Protein AF-A0A1Q8DQZ2-F1 (afdb_monomer)

pLDDT: mean 83.59, std 8.35, range [51.0, 91.56]

Nearest PDB structures (foldseek):
  8ib2-assembly1_5  TM=7.066E-01  e=3.007E+00  Sus scrofa

Secondary structure (DSSP, 8-state):
-HHHHHHH---HHHHHTS-HHHHHHHHHHHHHHH----

Foldseek 3Di:
DVLLCVQPVDDVVVVVPDDPVVVVVSNVVSVCVVPVDD

Mean predicted aligned error: 4.53 Å

Solvent-accessible surface area (backbone atoms only — not comparable to full-atom values): 2355 Å² total; per-residue (Å²): 105,70,62,33,31,72,70,68,68,53,55,73,66,71,57,67,76,45,52,74,68,58,49,49,56,47,40,52,54,30,47,50,69,73,54,80,84,126

Radius of gyration: 9.98 Å; Cα contacts (8 Å, |Δi|>4): 22; chains: 1; bounding box: 16×20×26 Å

Structure (mmCIF, N/CA/C/O backbone):
data_AF-A0A1Q8DQZ2-F1
#
_entry.id   AF-A0A1Q8DQZ2-F1
#
loop_
_atom_site.group_PDB
_atom_site.id
_atom_site.type_symbol
_atom_site.label_atom_id
_atom_site.label_alt_id
_atom_site.label_comp_id
_atom_site.label_asym_id
_atom_site.label_entity_id
_atom_site.label_seq_id
_atom_site.pdbx_PDB_ins_code
_atom_site.Cartn_x
_atom_site.Cartn_y
_atom_site.Cartn_z
_atom_site.occupancy
_atom_site.B_iso_or_equiv
_atom_site.auth_seq_id
_atom_site.auth_comp_id
_atom_site.auth_asym_id
_atom_site.auth_atom_id
_atom_site.pdbx_PDB_model_num
ATOM 1 N N . MET A 1 1 ? -2.518 2.338 1.002 1.00 71.19 1 MET A N 1
ATOM 2 C CA . MET A 1 1 ? -2.888 0.912 1.136 1.00 71.19 1 MET A CA 1
ATOM 3 C C . MET A 1 1 ? -2.557 0.134 -0.129 1.00 71.19 1 MET A C 1
ATOM 5 O 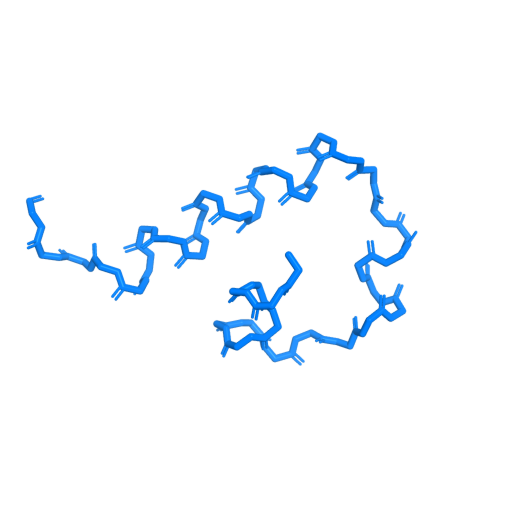O . MET A 1 1 ? -1.575 -0.584 -0.096 1.00 71.19 1 MET A O 1
ATOM 9 N N . ALA A 1 2 ? -3.272 0.312 -1.250 1.00 80.12 2 ALA A N 1
ATOM 10 C CA . ALA A 1 2 ? -3.014 -0.462 -2.478 1.00 80.12 2 ALA A CA 1
ATOM 11 C C . ALA A 1 2 ? -1.586 -0.288 -3.035 1.00 80.12 2 ALA A C 1
ATOM 13 O O . ALA A 1 2 ? -0.920 -1.278 -3.313 1.00 80.12 2 ALA A O 1
ATOM 14 N N . ASP A 1 3 ? -1.084 0.950 -3.101 1.00 78.50 3 ASP A N 1
ATOM 15 C CA . ASP A 1 3 ? 0.286 1.234 -3.564 1.00 78.50 3 ASP A CA 1
ATOM 16 C C . ASP A 1 3 ? 1.345 0.588 -2.657 1.00 78.50 3 ASP A C 1
ATOM 18 O O . ASP A 1 3 ? 2.317 0.004 -3.118 1.00 78.50 3 ASP A O 1
ATOM 22 N N . ILE A 1 4 ? 1.115 0.642 -1.343 1.00 82.69 4 ILE A N 1
ATOM 23 C CA . ILE A 1 4 ? 2.010 0.067 -0.331 1.00 82.69 4 ILE A CA 1
ATOM 24 C C . ILE A 1 4 ? 2.006 -1.465 -0.439 1.00 82.69 4 ILE A C 1
ATOM 26 O O . ILE A 1 4 ? 3.066 -2.083 -0.420 1.00 82.69 4 ILE A O 1
ATOM 30 N N . ALA A 1 5 ? 0.831 -2.077 -0.613 1.00 85.50 5 ALA A N 1
ATOM 31 C CA . ALA A 1 5 ? 0.688 -3.518 -0.810 1.00 85.50 5 ALA A CA 1
ATOM 32 C C . ALA A 1 5 ? 1.420 -3.997 -2.072 1.00 85.50 5 ALA A C 1
ATOM 34 O O . ALA A 1 5 ? 2.107 -5.013 -2.031 1.00 85.50 5 ALA A O 1
ATOM 35 N N . LEU A 1 6 ? 1.310 -3.247 -3.173 1.00 82.94 6 LEU A N 1
ATOM 36 C CA . LEU A 1 6 ? 1.950 -3.580 -4.444 1.00 82.94 6 LEU A CA 1
ATOM 37 C C . LEU A 1 6 ? 3.479 -3.428 -4.383 1.00 82.94 6 LEU A C 1
ATOM 39 O O . LEU A 1 6 ? 4.198 -4.286 -4.885 1.00 82.94 6 LEU A O 1
ATOM 43 N N . VAL A 1 7 ? 3.977 -2.358 -3.754 1.00 83.75 7 VAL A N 1
ATOM 44 C CA . VAL A 1 7 ? 5.417 -2.042 -3.709 1.00 83.75 7 VAL A CA 1
ATOM 45 C C . VAL A 1 7 ? 6.166 -2.854 -2.649 1.00 83.75 7 VAL A C 1
ATOM 47 O O . VAL A 1 7 ? 7.319 -3.230 -2.863 1.00 83.75 7 VAL A O 1
ATOM 50 N N . PHE A 1 8 ? 5.540 -3.121 -1.500 1.00 83.06 8 PHE A N 1
ATOM 51 C CA . PHE A 1 8 ? 6.191 -3.775 -0.358 1.00 83.06 8 PHE A CA 1
ATOM 52 C C . PHE A 1 8 ? 5.698 -5.202 -0.089 1.00 83.06 8 PHE A C 1
ATOM 54 O O . PHE A 1 8 ? 6.274 -5.888 0.754 1.00 83.06 8 PHE A O 1
ATOM 61 N N . GLY A 1 9 ? 4.656 -5.671 -0.783 1.00 83.12 9 GLY A N 1
ATOM 62 C CA . GLY A 1 9 ? 4.097 -7.012 -0.582 1.00 83.12 9 GLY A CA 1
ATOM 63 C C . GLY A 1 9 ? 3.435 -7.207 0.785 1.00 83.12 9 GLY A C 1
ATOM 64 O O . GLY A 1 9 ? 3.307 -8.335 1.256 1.00 83.12 9 GLY A O 1
ATOM 65 N N . TRP A 1 10 ? 3.060 -6.119 1.459 1.00 86.75 10 TRP A N 1
ATOM 66 C CA . TRP A 1 10 ? 2.500 -6.177 2.807 1.00 86.75 10 TRP A CA 1
ATOM 67 C C . TRP A 1 10 ? 1.062 -6.683 2.813 1.00 86.75 10 TRP A C 1
ATOM 69 O O . TRP A 1 10 ? 0.258 -6.356 1.937 1.00 86.75 10 TRP A O 1
ATOM 79 N N . THR A 1 11 ? 0.721 -7.447 3.849 1.00 85.19 11 THR A N 1
ATOM 80 C CA . THR A 1 11 ? -0.653 -7.882 4.089 1.00 85.19 11 THR A CA 1
ATOM 81 C C . THR A 1 11 ? -1.487 -6.741 4.686 1.00 85.19 11 THR A C 1
ATOM 83 O O . THR A 1 11 ? -0.947 -5.878 5.385 1.00 85.19 11 THR A O 1
ATOM 86 N N . PRO A 1 12 ? -2.813 -6.719 4.451 1.00 80.50 12 PRO A N 1
ATOM 87 C CA . PRO A 1 12 ? -3.701 -5.691 4.999 1.00 80.50 12 PRO A CA 1
ATOM 88 C C . PRO A 1 12 ? -3.628 -5.571 6.525 1.00 80.50 12 PRO A C 1
ATOM 90 O O . PRO A 1 12 ? -3.770 -4.473 7.048 1.00 80.50 12 PRO A O 1
ATOM 93 N N . ASP A 1 13 ? -3.365 -6.683 7.214 1.00 86.69 13 ASP A N 1
ATOM 94 C CA . ASP A 1 13 ? 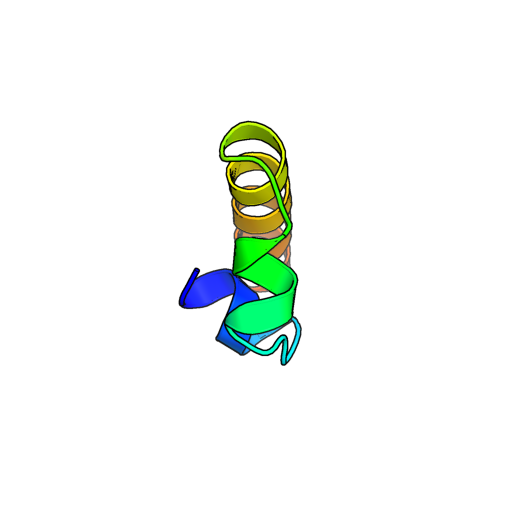-3.191 -6.770 8.668 1.00 86.69 13 ASP A CA 1
ATOM 95 C C . ASP A 1 13 ? -2.009 -5.922 9.170 1.00 86.69 13 ASP A C 1
ATOM 97 O O . ASP A 1 13 ? -2.164 -5.099 10.070 1.00 86.69 13 ASP A O 1
ATOM 101 N N . ALA A 1 14 ? -0.859 -6.006 8.491 1.00 84.69 14 ALA A N 1
ATOM 102 C CA . ALA A 1 14 ? 0.320 -5.209 8.825 1.00 84.69 14 ALA A CA 1
ATOM 103 C C . ALA A 1 14 ? 0.067 -3.700 8.669 1.00 84.69 14 ALA A C 1
ATOM 105 O O . ALA A 1 14 ? 0.585 -2.899 9.440 1.00 84.69 14 ALA A O 1
ATOM 106 N N . MET A 1 15 ? -0.758 -3.312 7.693 1.00 84.00 15 MET A N 1
ATOM 107 C CA . MET A 1 15 ? -1.158 -1.919 7.489 1.00 84.00 15 MET A CA 1
ATOM 108 C C . MET A 1 15 ? -2.254 -1.469 8.467 1.00 84.00 15 MET A C 1
ATOM 110 O O . MET A 1 15 ? -2.353 -0.284 8.762 1.00 84.00 15 MET A O 1
ATOM 114 N N . TYR A 1 16 ? -3.072 -2.395 8.972 1.00 87.12 16 TYR A N 1
ATOM 115 C CA . TYR A 1 16 ? -4.134 -2.115 9.944 1.00 87.12 16 TYR A CA 1
ATOM 116 C C . TYR A 1 16 ? -3.594 -1.794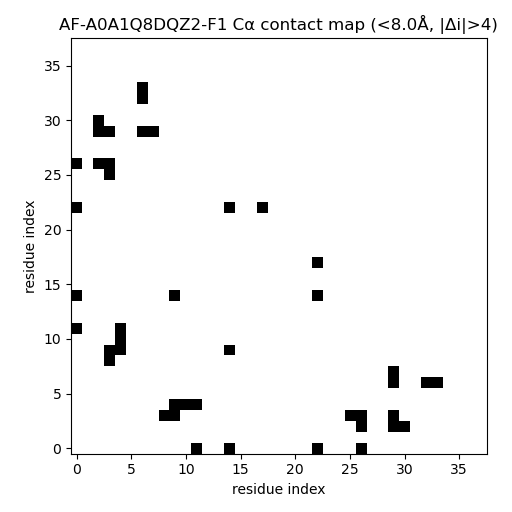 11.338 1.00 87.12 16 TYR A C 1
ATOM 118 O O . TYR A 1 16 ? -4.225 -1.063 12.096 1.00 87.12 16 TYR A O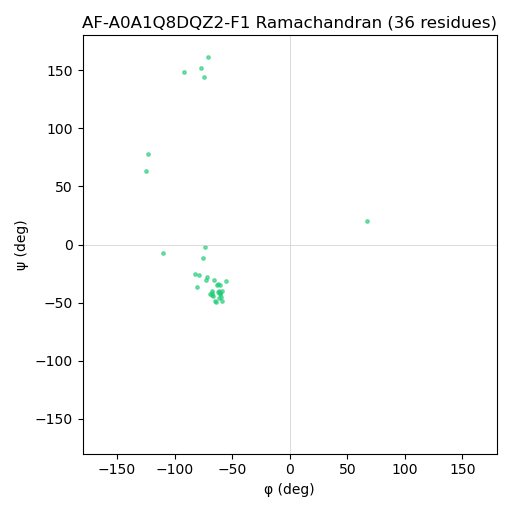 1
ATOM 126 N N . HIS A 1 17 ? -2.422 -2.337 11.664 1.00 89.06 17 HIS A N 1
ATOM 127 C CA . HIS A 1 17 ? -1.696 -2.028 12.891 1.00 89.06 17 HIS A CA 1
ATOM 128 C C . HIS A 1 17 ? -0.992 -0.661 12.867 1.00 89.06 17 HIS A C 1
ATOM 130 O O . HIS A 1 17 ? -0.546 -0.204 13.918 1.00 89.06 17 HIS A O 1
ATOM 136 N N . MET A 1 18 ? -0.894 -0.011 11.702 1.00 87.31 18 MET A N 1
ATOM 137 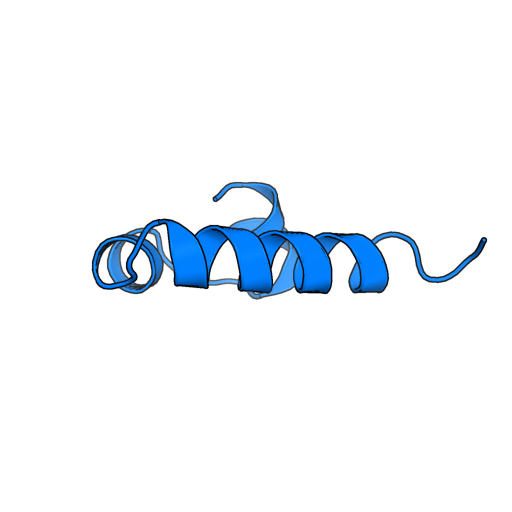C CA . MET A 1 18 ? -0.254 1.295 11.543 1.00 87.31 18 MET A CA 1
ATOM 138 C C . MET A 1 18 ? -1.260 2.432 11.690 1.00 87.31 18 MET A C 1
ATOM 140 O O . MET A 1 18 ? -2.430 2.328 11.314 1.00 87.31 18 MET A O 1
ATOM 144 N N . THR A 1 19 ? -0.782 3.560 12.198 1.00 91.56 19 THR A N 1
ATOM 145 C CA . THR A 1 19 ? -1.556 4.800 12.219 1.00 91.56 19 THR A CA 1
ATOM 146 C C . THR A 1 19 ? -1.698 5.395 10.814 1.00 91.56 19 THR A C 1
ATOM 148 O O . THR A 1 19 ? -0.942 5.087 9.891 1.00 91.56 19 THR A O 1
ATOM 151 N N . ILE A 1 20 ? -2.678 6.287 10.637 1.00 87.75 20 ILE A N 1
ATOM 152 C CA . ILE A 1 20 ? -2.900 6.980 9.357 1.00 87.75 20 ILE A CA 1
ATOM 153 C C . ILE A 1 20 ? -1.672 7.809 8.942 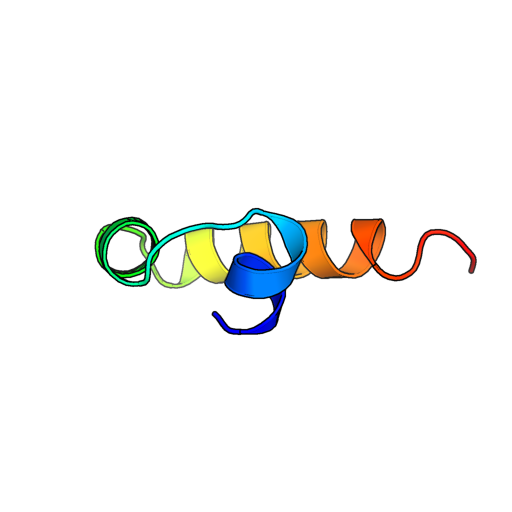1.00 87.75 20 ILE A C 1
ATOM 155 O O . ILE A 1 20 ? -1.370 7.878 7.751 1.00 87.75 20 ILE A O 1
ATOM 159 N N . GLU A 1 21 ? -0.954 8.399 9.903 1.00 91.56 21 GLU A N 1
ATOM 160 C CA . GLU A 1 21 ? 0.279 9.158 9.652 1.00 91.56 21 GLU A CA 1
ATOM 161 C C . GLU A 1 21 ? 1.392 8.252 9.108 1.00 91.56 21 GLU A C 1
ATOM 163 O O . GLU A 1 21 ? 1.954 8.536 8.051 1.00 91.56 21 GLU A O 1
ATOM 168 N N . GLU A 1 22 ? 1.633 7.101 9.742 1.00 89.69 22 GLU A N 1
ATOM 169 C CA . GLU A 1 22 ? 2.613 6.119 9.257 1.00 89.69 22 GLU A CA 1
ATOM 170 C C . GLU A 1 22 ? 2.247 5.587 7.867 1.00 89.69 22 GLU A C 1
ATOM 172 O O . GLU A 1 22 ? 3.108 5.437 6.997 1.00 89.69 22 GLU A O 1
ATOM 177 N N . LEU A 1 23 ? 0.958 5.331 7.622 1.00 89.62 23 LEU A N 1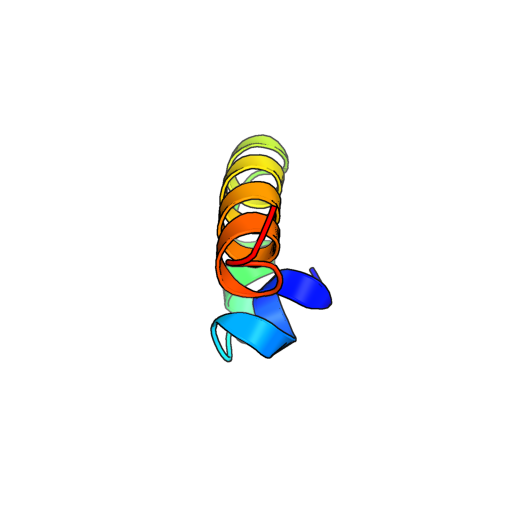
ATOM 178 C CA . LEU A 1 23 ? 0.482 4.909 6.308 1.00 89.62 23 LEU A CA 1
ATOM 179 C C . LEU A 1 23 ? 0.708 5.978 5.239 1.00 89.62 23 LEU A C 1
ATOM 181 O O . LEU A 1 23 ? 0.986 5.613 4.098 1.00 89.62 23 LEU A O 1
ATOM 185 N N . ALA A 1 24 ? 0.596 7.265 5.571 1.00 89.00 24 ALA A N 1
ATOM 186 C C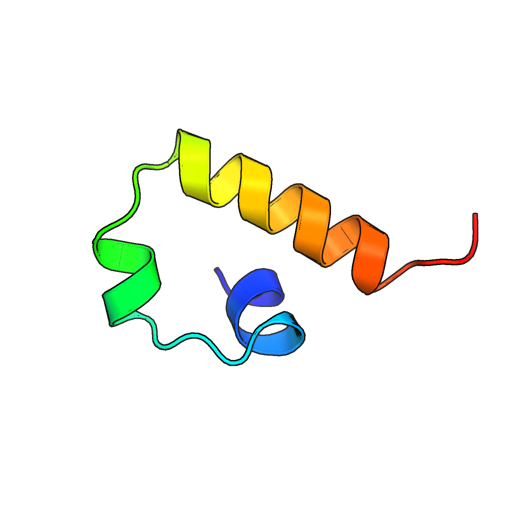A . ALA A 1 24 ? 0.882 8.355 4.643 1.00 89.00 24 ALA A CA 1
ATOM 187 C C . ALA A 1 24 ? 2.377 8.410 4.283 1.00 89.00 24 ALA A C 1
ATOM 189 O O . ALA A 1 24 ? 2.709 8.468 3.098 1.00 89.00 24 ALA A O 1
ATOM 190 N N . ASP A 1 25 ? 3.262 8.273 5.274 1.00 91.38 25 ASP A N 1
ATOM 191 C CA . ASP A 1 25 ? 4.719 8.194 5.088 1.00 91.38 25 ASP A CA 1
ATOM 192 C C . ASP A 1 25 ? 5.124 7.021 4.181 1.00 91.38 25 ASP A C 1
ATOM 194 O O . ASP A 1 25 ? 5.870 7.168 3.205 1.00 91.38 25 ASP A O 1
ATOM 198 N N . TRP A 1 26 ? 4.584 5.831 4.453 1.00 90.31 26 TRP A N 1
ATOM 199 C CA . TRP A 1 26 ? 4.837 4.651 3.625 1.00 90.31 26 TRP A CA 1
ATOM 200 C C . TRP A 1 26 ? 4.258 4.782 2.223 1.00 90.31 26 TRP A C 1
ATOM 202 O O . TRP A 1 26 ? 4.831 4.240 1.274 1.00 90.31 26 TRP A O 1
ATOM 212 N N . ARG A 1 27 ? 3.154 5.519 2.062 1.00 88.06 27 ARG A N 1
ATOM 213 C CA . ARG A 1 27 ? 2.582 5.789 0.744 1.00 88.06 27 ARG A CA 1
ATOM 214 C C . ARG A 1 27 ? 3.489 6.684 -0.092 1.00 88.06 27 ARG A C 1
ATOM 216 O O . ARG A 1 27 ? 3.652 6.403 -1.276 1.00 88.06 27 ARG A O 1
ATOM 223 N N . GLU A 1 28 ? 4.115 7.690 0.510 1.00 90.00 28 GLU A N 1
ATOM 224 C CA . GLU A 1 28 ? 5.064 8.559 -0.193 1.00 90.00 28 GLU A CA 1
ATOM 225 C C . GLU A 1 28 ? 6.329 7.793 -0.598 1.00 90.00 28 GLU A C 1
ATOM 227 O O . GLU A 1 28 ? 6.766 7.853 -1.746 1.00 90.00 28 GLU A O 1
ATOM 232 N N . ARG A 1 29 ? 6.851 6.943 0.294 1.00 88.94 29 ARG A N 1
ATOM 233 C CA . ARG A 1 29 ? 7.962 6.030 -0.031 1.00 88.94 29 ARG A CA 1
ATOM 234 C C . ARG A 1 29 ? 7.612 5.059 -1.158 1.00 88.94 29 ARG A C 1
ATOM 236 O O . ARG A 1 29 ? 8.440 4.816 -2.034 1.00 88.94 29 ARG A O 1
ATOM 243 N N . ALA A 1 30 ? 6.397 4.502 -1.142 1.00 89.19 30 ALA A N 1
ATOM 244 C CA . ALA A 1 30 ? 5.904 3.641 -2.216 1.00 89.19 30 ALA A CA 1
ATOM 245 C C . ALA A 1 30 ? 5.863 4.399 -3.549 1.00 89.19 30 ALA A C 1
ATOM 247 O O . ALA A 1 30 ? 6.271 3.860 -4.574 1.00 89.19 30 ALA A O 1
ATOM 248 N N . ARG A 1 31 ? 5.423 5.663 -3.522 1.00 85.31 31 ARG A N 1
ATOM 249 C CA . ARG A 1 31 ? 5.325 6.531 -4.696 1.00 85.31 31 ARG A CA 1
ATOM 250 C C . ARG A 1 31 ? 6.692 6.832 -5.310 1.00 85.31 31 ARG A C 1
ATOM 252 O O . ARG A 1 31 ? 6.858 6.608 -6.504 1.00 85.31 31 ARG A O 1
ATOM 259 N N . ILE A 1 32 ? 7.666 7.251 -4.500 1.00 87.69 32 ILE A N 1
ATOM 260 C CA . ILE A 1 32 ? 9.047 7.525 -4.941 1.00 87.69 32 ILE A CA 1
ATOM 261 C C . ILE A 1 32 ? 9.676 6.273 -5.563 1.00 87.69 32 ILE A C 1
ATOM 263 O O . ILE A 1 32 ? 10.361 6.338 -6.577 1.00 87.69 32 ILE A O 1
ATOM 267 N N . ARG A 1 33 ? 9.421 5.100 -4.977 1.00 83.25 33 ARG A N 1
ATOM 268 C CA . ARG A 1 33 ? 9.969 3.836 -5.481 1.00 83.25 33 ARG A CA 1
ATOM 269 C C . ARG A 1 33 ? 9.304 3.362 -6.773 1.00 83.25 33 ARG A C 1
ATOM 271 O O . ARG A 1 33 ? 9.949 2.681 -7.562 1.00 83.25 33 ARG A O 1
ATOM 278 N N . ASN A 1 34 ? 8.026 3.687 -6.961 1.00 82.69 34 ASN A N 1
ATOM 279 C CA . ASN A 1 34 ? 7.265 3.316 -8.151 1.00 82.69 34 ASN A CA 1
ATOM 280 C C . ASN A 1 34 ? 7.499 4.282 -9.328 1.00 82.69 34 ASN A C 1
ATOM 282 O O . ASN A 1 34 ? 7.3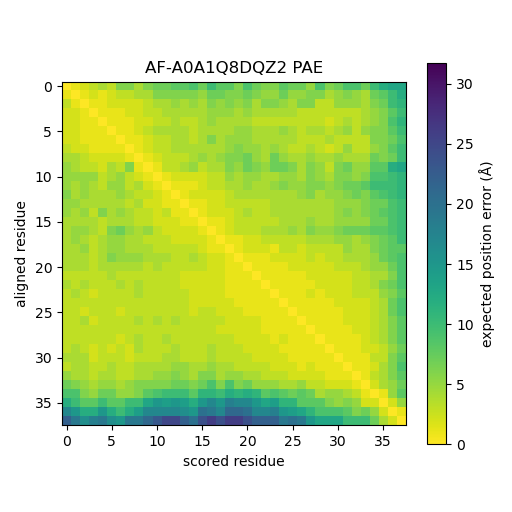76 3.863 -10.471 1.00 82.69 34 ASN A O 1
ATOM 286 N N . ASN A 1 35 ? 7.876 5.536 -9.052 1.00 78.69 35 ASN A N 1
ATOM 287 C CA . ASN A 1 35 ? 8.314 6.524 -10.043 1.00 78.69 35 ASN A CA 1
ATOM 288 C C . ASN A 1 35 ? 9.725 7.041 -9.704 1.00 78.69 35 ASN A C 1
ATOM 290 O O . ASN A 1 35 ? 9.855 8.142 -9.171 1.00 78.69 35 ASN A O 1
ATOM 294 N N . PRO A 1 36 ? 10.782 6.270 -10.004 1.00 67.88 36 PRO A N 1
ATOM 295 C CA . PRO A 1 36 ? 12.159 6.708 -9.778 1.00 67.88 36 PRO A CA 1
ATOM 296 C C . PRO A 1 36 ? 12.672 7.769 -10.780 1.00 67.88 36 PRO A C 1
ATOM 298 O O . PRO A 1 36 ? 13.805 8.211 -10.624 1.00 67.88 36 PRO A O 1
ATOM 301 N N . ASP A 1 37 ? 11.874 8.179 -11.777 1.00 60.50 37 ASP A N 1
ATOM 302 C CA . ASP A 1 37 ? 12.306 8.976 -12.942 1.00 60.50 37 ASP A CA 1
ATOM 303 C C . ASP A 1 37 ? 11.503 10.290 -13.140 1.00 60.50 37 ASP A C 1
ATOM 305 O O . ASP A 1 37 ? 10.851 10.480 -14.168 1.00 60.50 37 ASP A O 1
ATOM 309 N N . GLU A 1 38 ? 11.565 11.228 -12.187 1.00 51.00 38 GLU A N 1
ATOM 310 C CA . GLU A 1 38 ? 11.382 12.668 -12.483 1.00 51.00 38 GLU A CA 1
ATOM 311 C C . GLU A 1 38 ? 12.497 13.504 -11.844 1.00 51.00 38 GLU A C 1
ATOM 313 O O . GLU A 1 38 ? 12.789 13.282 -10.644 1.00 51.00 38 GLU A O 1
#

Sequence (38 aa):
MADIALVFGWTPDAMYHMTIEELADWRERARIRNNPDE